Protein AF-X1MQ75-F1 (afdb_monomer_lite)

Structure (mmCIF, N/CA/C/O backbone):
data_AF-X1MQ75-F1
#
_entry.id   AF-X1MQ75-F1
#
loop_
_atom_site.group_PDB
_atom_site.id
_atom_site.type_symbol
_atom_site.label_atom_id
_atom_site.label_alt_id
_atom_site.label_comp_id
_atom_site.label_asym_id
_atom_site.label_entity_id
_atom_site.label_seq_id
_atom_site.pdbx_PDB_ins_code
_atom_site.Cartn_x
_atom_site.Cartn_y
_atom_site.Cartn_z
_atom_site.occupancy
_atom_site.B_iso_or_equiv
_atom_site.auth_seq_id
_atom_site.auth_comp_id
_atom_site.auth_asym_id
_atom_site.auth_atom_id
_atom_site.pdbx_PDB_model_num
ATOM 1 N N . VAL A 1 1 ? 24.867 -8.519 29.852 1.00 55.25 1 VAL A N 1
ATOM 2 C CA . VAL A 1 1 ? 24.652 -7.925 28.512 1.00 55.25 1 VAL A CA 1
ATOM 3 C C . VAL A 1 1 ? 23.631 -6.818 28.692 1.00 55.25 1 VAL A C 1
ATOM 5 O O . VAL A 1 1 ? 22.594 -7.128 29.264 1.00 55.25 1 VAL A O 1
ATOM 8 N N . PRO A 1 2 ? 23.920 -5.553 28.345 1.00 54.31 2 PRO A N 1
ATOM 9 C CA . PRO A 1 2 ? 22.917 -4.499 28.456 1.00 54.31 2 PRO A CA 1
ATOM 10 C C . PRO A 1 2 ? 21.726 -4.857 27.565 1.00 54.31 2 PRO A C 1
ATOM 12 O O . PRO A 1 2 ? 21.902 -5.268 26.416 1.00 54.31 2 PRO A O 1
ATOM 15 N N . GLU A 1 3 ? 20.529 -4.770 28.131 1.00 65.38 3 GLU A N 1
ATOM 16 C CA . GLU A 1 3 ? 19.280 -5.090 27.454 1.00 65.38 3 GLU A CA 1
ATOM 17 C C . GLU A 1 3 ? 19.125 -4.144 26.257 1.00 65.38 3 GLU A C 1
ATOM 19 O O . GLU A 1 3 ? 19.022 -2.925 26.403 1.00 65.38 3 GLU A O 1
ATOM 24 N N . LYS A 1 4 ? 19.217 -4.689 25.042 1.00 72.12 4 LYS A N 1
ATOM 25 C CA . LYS A 1 4 ? 19.070 -3.904 23.818 1.00 72.12 4 LYS A CA 1
ATOM 26 C C . LYS A 1 4 ? 17.614 -3.454 23.738 1.00 72.12 4 LYS A C 1
ATOM 28 O O . LYS A 1 4 ? 16.753 -4.250 23.379 1.00 72.12 4 LYS A O 1
ATOM 33 N N . ILE A 1 5 ? 17.350 -2.190 24.065 1.00 76.62 5 ILE A N 1
ATOM 34 C CA . ILE A 1 5 ? 16.022 -1.587 23.928 1.00 76.62 5 ILE A CA 1
ATOM 35 C C . ILE A 1 5 ? 15.647 -1.638 22.445 1.00 76.62 5 ILE A C 1
ATOM 37 O O . ILE A 1 5 ? 16.240 -0.948 21.612 1.00 76.62 5 ILE A O 1
ATOM 41 N N . ILE A 1 6 ? 14.690 -2.499 22.103 1.00 76.19 6 ILE A N 1
ATOM 42 C CA . ILE A 1 6 ? 14.124 -2.561 20.759 1.00 76.19 6 ILE A CA 1
ATOM 43 C C . ILE A 1 6 ? 13.071 -1.451 20.688 1.00 76.19 6 ILE A C 1
ATOM 45 O O . ILE A 1 6 ? 12.093 -1.513 21.434 1.00 76.19 6 ILE A O 1
ATOM 49 N N . PRO A 1 7 ? 13.248 -0.423 19.838 1.00 77.81 7 PRO A N 1
ATOM 50 C CA . PRO A 1 7 ? 12.255 0.633 19.717 1.00 77.81 7 PRO A CA 1
ATOM 51 C C . PRO A 1 7 ? 10.940 0.036 19.208 1.00 77.81 7 PRO A C 1
ATOM 53 O O . PRO A 1 7 ? 10.899 -0.599 18.153 1.00 77.81 7 PRO A O 1
ATOM 56 N N . ILE A 1 8 ? 9.869 0.238 19.973 1.00 79.38 8 ILE A N 1
ATOM 57 C CA . ILE A 1 8 ? 8.531 -0.235 19.623 1.00 79.38 8 ILE A CA 1
ATOM 58 C C . ILE A 1 8 ? 7.889 0.789 18.690 1.00 79.38 8 ILE A C 1
ATOM 60 O O . ILE A 1 8 ? 7.827 1.981 18.992 1.00 79.38 8 ILE A O 1
ATOM 64 N N . PHE A 1 9 ? 7.390 0.320 17.550 1.00 82.12 9 PHE A N 1
ATOM 65 C CA . PHE A 1 9 ? 6.603 1.134 16.632 1.00 82.12 9 PHE A CA 1
ATOM 66 C C . PHE A 1 9 ? 5.174 1.283 17.178 1.00 82.12 9 PHE A C 1
ATOM 68 O O . PHE A 1 9 ? 4.301 0.470 16.887 1.00 82.12 9 PHE A O 1
ATOM 75 N N . ASN A 1 10 ? 4.965 2.286 18.033 1.00 85.81 10 ASN A N 1
ATOM 76 C CA . ASN A 1 10 ? 3.773 2.415 18.874 1.00 85.81 10 ASN A CA 1
ATOM 77 C C . ASN A 1 10 ? 2.721 3.386 18.303 1.00 85.81 10 ASN A C 1
ATOM 79 O O . ASN A 1 10 ? 2.345 4.351 18.966 1.00 85.81 10 ASN A O 1
ATOM 83 N N . TYR A 1 11 ? 2.269 3.157 17.069 1.00 90.62 11 TYR A N 1
ATOM 84 C CA . TYR A 1 11 ? 1.129 3.894 16.512 1.00 90.62 11 TYR A CA 1
ATOM 85 C C . TYR A 1 11 ? -0.162 3.087 16.673 1.00 90.62 11 TYR A C 1
ATOM 87 O O . TYR A 1 11 ? -0.159 1.886 16.382 1.00 90.62 11 TYR A O 1
ATOM 95 N N . PRO A 1 12 ? -1.267 3.713 17.116 1.00 92.25 12 PRO A N 1
ATOM 96 C CA . PRO A 1 12 ? -2.539 3.024 17.273 1.00 92.25 12 PRO A CA 1
ATOM 97 C C . PRO A 1 12 ? -3.110 2.601 15.917 1.00 92.25 12 PRO A C 1
ATOM 99 O O . PRO A 1 12 ? -2.837 3.213 14.881 1.00 92.25 12 PRO A O 1
ATOM 102 N N . LEU A 1 13 ? -3.945 1.563 15.927 1.00 94.00 13 LEU A N 1
ATOM 103 C CA . LEU A 1 13 ? -4.756 1.218 14.766 1.00 94.00 13 LEU A CA 1
ATOM 104 C C . LEU A 1 13 ? -5.887 2.234 14.602 1.00 94.00 13 LEU A C 1
ATOM 106 O O . LEU A 1 13 ? -6.728 2.366 15.491 1.00 94.00 13 LEU A O 1
ATOM 110 N N . GLY A 1 14 ? -5.953 2.870 13.439 1.00 94.31 14 GLY A N 1
ATOM 111 C CA . GLY A 1 14 ? -7.040 3.772 13.080 1.00 94.31 14 GLY A CA 1
ATOM 112 C C . GLY A 1 14 ? -8.255 3.038 12.518 1.00 94.31 14 GLY A C 1
ATOM 113 O O . GLY A 1 14 ? -8.533 1.869 12.834 1.00 94.31 14 GLY A O 1
ATOM 114 N N . ASN A 1 15 ? -8.961 3.740 11.641 1.00 94.81 15 ASN A N 1
ATOM 115 C CA . ASN A 1 15 ? -10.110 3.248 10.894 1.00 94.81 15 ASN A CA 1
ATOM 116 C C . ASN A 1 15 ? -9.965 3.683 9.431 1.00 94.81 15 ASN A C 1
ATOM 118 O O . ASN A 1 15 ? -9.981 4.873 9.124 1.00 94.81 15 ASN A O 1
ATOM 122 N N . ALA A 1 16 ? -9.795 2.727 8.518 1.00 96.81 16 ALA A N 1
ATOM 123 C CA . ALA A 1 16 ? -9.599 3.042 7.105 1.00 96.81 16 ALA A CA 1
ATOM 124 C C . ALA A 1 16 ? -10.895 3.515 6.437 1.00 96.81 16 ALA A C 1
ATOM 126 O O . ALA A 1 16 ? -10.848 4.154 5.388 1.00 96.81 16 ALA A O 1
ATOM 127 N N . LYS A 1 17 ? -12.058 3.210 7.029 1.00 96.38 17 LYS A N 1
ATOM 128 C CA . LYS A 1 17 ? -13.359 3.670 6.523 1.00 96.38 17 LYS A CA 1
ATOM 129 C C . LYS A 1 17 ? -13.598 5.159 6.753 1.00 96.38 17 LYS A C 1
ATOM 131 O O . LYS A 1 17 ? -14.434 5.719 6.053 1.00 96.38 17 LYS A O 1
ATOM 136 N N . ASP A 1 18 ? -12.863 5.765 7.682 1.00 95.44 18 ASP A N 1
ATOM 137 C CA . ASP A 1 18 ? -12.933 7.201 7.973 1.00 95.44 18 ASP A CA 1
ATOM 138 C C . ASP A 1 18 ? -12.024 8.016 7.036 1.00 95.44 18 ASP A C 1
ATOM 140 O O . ASP A 1 18 ? -12.012 9.241 7.089 1.00 95.44 18 ASP A O 1
ATOM 144 N N . LEU A 1 19 ? -11.245 7.348 6.175 1.00 96.62 19 LEU A N 1
ATOM 145 C CA . LEU A 1 19 ? -10.434 8.022 5.168 1.00 96.62 19 LEU A CA 1
ATOM 146 C C . LEU A 1 19 ? -11.318 8.625 4.080 1.00 96.62 19 LEU A C 1
ATOM 148 O O . LEU A 1 19 ? -12.238 7.986 3.569 1.00 96.62 19 LEU A O 1
ATOM 152 N N . GLU A 1 20 ? -10.955 9.826 3.654 1.00 96.00 20 GLU A N 1
ATOM 153 C CA . GLU A 1 20 ? -11.624 10.571 2.598 1.00 96.00 20 GLU A CA 1
ATOM 154 C C . GLU A 1 20 ? -10.700 10.743 1.393 1.00 96.00 20 GLU A C 1
ATOM 156 O O . GLU A 1 20 ? -9.491 10.499 1.443 1.00 96.00 20 GLU A O 1
ATOM 161 N N . TRP A 1 21 ? -11.267 11.192 0.277 1.00 97.12 21 TRP A N 1
ATOM 162 C CA . TRP A 1 21 ? -10.463 11.641 -0.852 1.00 97.12 21 TRP A CA 1
ATOM 163 C C . TRP A 1 21 ? -9.517 12.759 -0.410 1.00 97.12 21 TRP A C 1
ATOM 165 O O . TRP A 1 21 ? -9.941 13.742 0.188 1.00 97.12 21 TRP A O 1
ATOM 175 N N . GLY A 1 22 ? -8.228 12.617 -0.717 1.00 95.75 22 GLY A N 1
ATOM 176 C CA . GLY A 1 22 ? -7.220 13.612 -0.356 1.00 95.75 22 GLY A CA 1
ATOM 177 C C . GLY A 1 22 ? -6.630 13.462 1.049 1.00 95.75 22 GLY A C 1
ATOM 178 O O . GLY A 1 22 ? -5.685 14.187 1.362 1.00 95.75 22 GLY A O 1
ATOM 179 N N . SER A 1 23 ? -7.101 12.523 1.883 1.00 95.75 23 SER A N 1
ATOM 180 C CA . SER A 1 23 ? -6.481 12.268 3.191 1.00 95.75 23 SER A CA 1
ATOM 181 C C . SER A 1 23 ? -4.990 11.960 3.032 1.00 95.75 23 SER A C 1
ATOM 183 O O . SER A 1 23 ? -4.612 11.093 2.243 1.00 95.75 23 SER A O 1
ATOM 185 N N . PHE A 1 24 ? -4.136 12.658 3.784 1.00 95.88 24 PHE A N 1
ATOM 186 C CA . PHE A 1 24 ? -2.692 12.450 3.720 1.00 95.88 24 PHE A CA 1
ATOM 187 C C . PHE A 1 24 ? -2.284 11.134 4.368 1.00 95.88 24 PHE A C 1
ATOM 189 O O . PHE A 1 24 ? -2.661 10.835 5.503 1.00 95.88 24 PHE A O 1
ATOM 196 N N . VAL A 1 25 ? -1.429 10.400 3.660 1.00 96.88 25 VAL A N 1
ATOM 197 C CA . VAL A 1 25 ? -0.871 9.137 4.129 1.00 96.88 25 VAL A CA 1
ATOM 198 C C . VAL A 1 25 ? 0.639 9.082 3.953 1.00 96.88 25 VAL A C 1
ATOM 200 O O . VAL A 1 25 ? 1.214 9.703 3.056 1.00 96.88 25 VAL A O 1
ATOM 203 N N . TYR A 1 26 ? 1.277 8.283 4.798 1.00 96.31 26 TYR A N 1
ATOM 204 C CA . TYR A 1 26 ? 2.686 7.935 4.714 1.00 96.31 26 TYR A CA 1
ATOM 205 C C . TYR A 1 26 ? 2.819 6.429 4.550 1.00 96.31 26 TYR A C 1
ATOM 207 O O . TYR A 1 26 ? 2.231 5.658 5.305 1.00 96.31 26 TYR A O 1
ATOM 215 N N . LEU A 1 27 ? 3.613 6.014 3.572 1.00 96.00 27 LEU A N 1
ATOM 216 C CA . LEU A 1 27 ? 3.944 4.625 3.308 1.00 96.00 27 LEU A CA 1
ATOM 217 C C . LEU A 1 27 ? 5.400 4.381 3.703 1.00 96.00 27 LEU A C 1
ATOM 219 O O . LEU A 1 27 ? 6.315 5.035 3.200 1.00 96.00 27 LEU A O 1
ATOM 223 N N . ILE A 1 28 ? 5.605 3.424 4.601 1.00 95.44 28 ILE A N 1
ATOM 224 C CA . ILE A 1 28 ? 6.916 3.047 5.128 1.00 95.44 28 ILE A CA 1
ATOM 225 C C . ILE A 1 28 ? 7.266 1.651 4.621 1.00 95.44 28 ILE A C 1
ATOM 227 O O . ILE A 1 28 ? 6.471 0.721 4.757 1.00 95.44 28 ILE A O 1
ATOM 231 N N . GLY A 1 29 ? 8.465 1.485 4.067 1.00 93.75 29 GLY A N 1
ATOM 232 C CA . GLY A 1 29 ? 8.920 0.204 3.531 1.00 93.75 29 GLY A CA 1
ATOM 233 C C . GLY A 1 29 ? 10.436 0.088 3.432 1.00 93.75 29 GLY A C 1
ATOM 234 O O . GLY A 1 29 ? 11.180 0.923 3.956 1.00 93.75 29 GLY A O 1
ATOM 235 N N . TYR A 1 30 ? 10.882 -0.974 2.759 1.00 94.69 30 TYR A N 1
ATOM 236 C CA . TYR A 1 30 ? 12.300 -1.296 2.595 1.00 94.69 30 TYR A CA 1
ATOM 237 C C . TYR A 1 30 ? 12.669 -1.636 1.131 1.00 94.69 30 TYR A C 1
ATOM 239 O O . TYR A 1 30 ? 13.247 -2.696 0.859 1.00 94.69 30 TYR A O 1
ATOM 247 N N . PRO A 1 31 ? 12.287 -0.801 0.141 1.00 90.94 31 PRO A N 1
ATOM 248 C CA . PRO A 1 31 ? 12.578 -1.064 -1.267 1.00 90.94 31 PRO A CA 1
ATOM 249 C C . PRO A 1 31 ? 14.082 -1.213 -1.509 1.00 90.94 31 PRO A C 1
ATOM 251 O O . PRO A 1 31 ? 14.887 -0.397 -1.065 1.00 90.94 31 PRO A O 1
ATOM 254 N N . ARG A 1 32 ? 14.463 -2.278 -2.225 1.00 88.19 32 ARG A N 1
ATOM 255 C CA . ARG A 1 32 ? 15.862 -2.594 -2.578 1.00 88.19 32 ARG A CA 1
ATOM 256 C C . ARG A 1 32 ? 16.843 -2.616 -1.391 1.00 88.19 32 ARG A C 1
ATOM 258 O O . ARG A 1 32 ? 18.029 -2.385 -1.592 1.00 88.19 32 ARG A O 1
ATOM 265 N N . GLY A 1 33 ? 16.375 -2.885 -0.171 1.00 91.12 33 GLY A N 1
ATOM 266 C CA . GLY A 1 33 ? 17.255 -2.913 1.001 1.00 91.12 33 GLY A CA 1
ATOM 267 C C . GLY A 1 33 ? 17.476 -1.553 1.674 1.00 91.12 33 GLY A C 1
ATOM 268 O O . GLY A 1 33 ? 18.344 -1.450 2.535 1.00 91.12 33 GLY A O 1
ATOM 269 N N .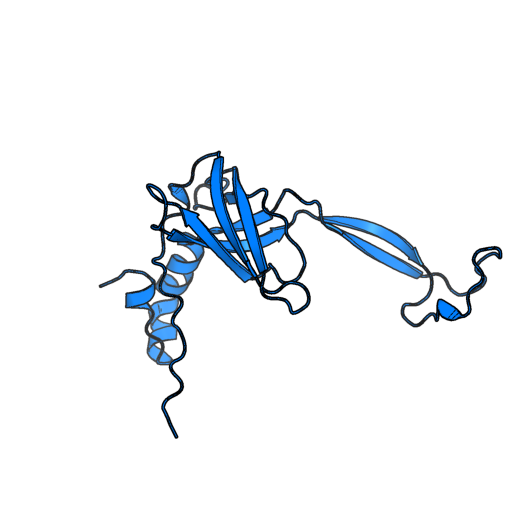 TYR A 1 34 ? 16.704 -0.520 1.328 1.00 92.69 34 TYR A N 1
ATOM 270 C CA . TYR A 1 34 ? 16.805 0.799 1.955 1.00 92.69 34 TYR A CA 1
ATOM 271 C C . TYR A 1 34 ? 15.529 1.152 2.703 1.00 92.69 34 TYR A C 1
ATOM 273 O O . TYR A 1 34 ? 14.438 1.090 2.140 1.00 92.69 34 TYR A O 1
ATOM 281 N N . LYS A 1 35 ? 15.660 1.592 3.961 1.00 92.69 35 LYS A N 1
ATOM 282 C CA . LYS A 1 35 ? 14.530 2.128 4.730 1.00 92.69 35 LYS A CA 1
ATOM 283 C C . LYS A 1 35 ? 14.030 3.399 4.054 1.00 92.69 35 LYS A C 1
ATOM 285 O O . LYS A 1 35 ? 14.766 4.379 3.985 1.00 92.69 35 LYS A O 1
ATOM 290 N N . MET A 1 36 ? 12.781 3.399 3.605 1.00 94.75 36 MET A N 1
ATOM 291 C CA . MET A 1 36 ? 12.192 4.547 2.923 1.00 94.75 36 MET A CA 1
ATOM 292 C C . MET A 1 36 ? 10.817 4.882 3.483 1.00 94.75 36 MET A C 1
ATOM 294 O O . MET A 1 36 ? 10.046 4.005 3.876 1.00 94.75 36 MET A O 1
ATOM 298 N N . ILE A 1 37 ? 10.528 6.180 3.487 1.00 95.25 37 ILE A N 1
ATOM 299 C CA . ILE A 1 37 ? 9.209 6.740 3.753 1.00 95.25 37 ILE A CA 1
ATOM 300 C C . ILE A 1 37 ? 8.829 7.532 2.513 1.00 95.25 37 ILE A C 1
ATOM 302 O O . ILE A 1 37 ? 9.624 8.326 2.014 1.00 95.25 37 ILE A O 1
ATOM 306 N N . THR A 1 38 ? 7.619 7.315 2.024 1.00 94.88 38 THR A N 1
ATOM 307 C CA . THR A 1 38 ? 7.028 8.120 0.962 1.00 94.88 38 THR A CA 1
ATOM 308 C C . THR A 1 38 ? 5.674 8.645 1.416 1.00 94.88 38 THR A C 1
ATOM 310 O O . THR A 1 38 ? 5.049 8.083 2.316 1.00 94.88 38 THR A O 1
ATOM 313 N N . LYS A 1 39 ? 5.237 9.751 0.824 1.00 95.00 39 LYS A N 1
ATOM 314 C CA . LYS A 1 39 ? 3.956 10.392 1.115 1.00 95.00 39 LYS A CA 1
ATOM 315 C C . LYS A 1 39 ? 3.036 10.225 -0.089 1.00 95.00 39 LYS A C 1
ATOM 317 O O . LYS A 1 39 ? 3.502 10.210 -1.225 1.00 95.00 39 LYS A O 1
ATOM 322 N N . GLY A 1 40 ? 1.744 10.145 0.182 1.00 95.25 40 GLY A N 1
ATOM 323 C CA . GLY A 1 40 ? 0.701 10.266 -0.823 1.00 95.25 40 GLY A CA 1
ATOM 324 C C . GLY A 1 40 ? -0.588 10.799 -0.217 1.00 95.25 40 GLY A C 1
ATOM 325 O O . GLY A 1 40 ? -0.628 11.242 0.938 1.00 95.25 40 GLY A O 1
ATOM 326 N N . ILE A 1 41 ? -1.643 10.719 -1.006 1.00 96.88 41 ILE A N 1
ATOM 327 C CA . ILE A 1 41 ? -3.021 10.952 -0.607 1.00 96.88 41 ILE A CA 1
ATOM 328 C C . ILE A 1 41 ? -3.870 9.723 -0.904 1.00 96.88 41 ILE A C 1
ATOM 330 O O . ILE A 1 41 ? -3.529 8.885 -1.740 1.00 96.88 41 ILE A O 1
ATOM 334 N N . VAL A 1 42 ? -5.002 9.622 -0.221 1.00 97.50 42 VAL A N 1
ATOM 335 C CA . VAL A 1 42 ? -6.041 8.650 -0.551 1.00 97.50 42 VAL A CA 1
ATOM 336 C C . VAL A 1 42 ? -6.748 9.081 -1.836 1.00 97.50 42 VAL A C 1
ATOM 338 O O . VAL A 1 42 ? -7.317 10.168 -1.923 1.00 97.50 42 VAL A O 1
ATOM 341 N N . SER A 1 43 ? -6.716 8.201 -2.832 1.00 96.38 43 SER A N 1
ATOM 342 C CA . SER A 1 43 ? -7.246 8.421 -4.184 1.00 96.38 43 SER A CA 1
ATOM 343 C C . SER A 1 43 ? -8.425 7.511 -4.519 1.00 96.38 43 SER A C 1
ATOM 345 O O . SER A 1 43 ? -8.830 7.461 -5.670 1.00 96.38 43 SER A O 1
ATOM 347 N N . ASN A 1 44 ? -8.917 6.708 -3.573 1.00 96.25 44 ASN A N 1
ATOM 348 C CA . ASN A 1 44 ? -10.194 5.991 -3.669 1.00 96.25 44 ASN A CA 1
ATOM 349 C C . ASN A 1 44 ? -10.517 5.397 -2.286 1.00 96.25 44 ASN A C 1
ATOM 351 O O . ASN A 1 44 ? -10.039 4.297 -1.991 1.00 96.25 44 ASN A O 1
ATOM 355 N N . PRO A 1 45 ? -11.222 6.116 -1.400 1.00 97.06 45 PRO A N 1
ATOM 356 C CA . PRO A 1 45 ? -11.558 5.630 -0.067 1.00 97.06 45 PRO A CA 1
ATOM 357 C C . PRO A 1 45 ? -12.649 4.551 -0.114 1.00 97.06 45 PRO A C 1
ATOM 359 O O . PRO A 1 45 ? -13.562 4.610 -0.934 1.00 97.06 45 PRO A O 1
ATOM 362 N N . ASN A 1 46 ? -12.571 3.581 0.804 1.00 95.00 46 ASN A N 1
ATOM 363 C CA . ASN A 1 46 ? -13.613 2.581 1.081 1.00 95.00 46 ASN A CA 1
ATOM 364 C C . ASN A 1 46 ? -14.254 1.915 -0.164 1.00 95.00 46 ASN A C 1
ATOM 366 O O . ASN A 1 46 ? -15.459 1.651 -0.215 1.00 95.00 46 ASN A O 1
ATOM 370 N N . ARG A 1 47 ? -13.439 1.610 -1.177 1.00 92.56 47 ARG A N 1
ATOM 371 C CA . ARG A 1 47 ? -13.859 1.125 -2.500 1.00 92.56 47 ARG A CA 1
ATOM 372 C C . ARG A 1 47 ? -14.663 -0.176 -2.452 1.00 92.56 47 ARG A C 1
ATOM 374 O O . ARG A 1 47 ? -15.488 -0.425 -3.325 1.00 92.56 47 ARG A O 1
ATOM 381 N N . ASP A 1 48 ? -14.407 -1.028 -1.464 1.00 92.31 48 ASP A N 1
ATOM 382 C CA . ASP A 1 48 ? -15.059 -2.333 -1.307 1.00 92.31 48 ASP A CA 1
ATOM 383 C C . ASP A 1 48 ? -16.112 -2.369 -0.185 1.00 92.31 48 ASP A C 1
ATOM 385 O O . ASP A 1 48 ? -16.591 -3.447 0.166 1.00 92.31 48 ASP A O 1
ATOM 389 N N . LYS A 1 49 ? -16.464 -1.208 0.392 1.00 91.56 49 LYS A N 1
ATOM 390 C CA . LYS A 1 49 ? -17.336 -1.051 1.577 1.00 91.56 49 LYS A CA 1
ATOM 391 C C . LYS A 1 49 ? -16.802 -1.701 2.867 1.00 91.56 49 LYS A C 1
ATOM 393 O O . LYS A 1 49 ? -17.452 -1.633 3.915 1.00 91.56 49 LYS A O 1
ATOM 398 N N . ASN A 1 50 ? -15.608 -2.289 2.826 1.00 92.62 50 ASN A N 1
ATOM 399 C CA . ASN A 1 50 ? -14.936 -2.946 3.944 1.00 92.62 50 ASN A CA 1
ATOM 400 C C . ASN A 1 50 ? -13.652 -2.220 4.367 1.00 92.62 50 ASN A C 1
ATOM 402 O O . ASN A 1 50 ? -12.886 -2.756 5.165 1.00 92.62 50 ASN A O 1
ATOM 406 N N . GLY A 1 51 ? -13.461 -0.988 3.895 1.00 93.75 51 GLY A N 1
ATOM 407 C CA . GLY A 1 51 ? -12.337 -0.124 4.229 1.00 93.75 51 GLY A CA 1
ATOM 408 C C . GLY A 1 51 ? -11.219 -0.130 3.197 1.00 93.75 51 GLY A C 1
ATOM 409 O O . GLY A 1 51 ? -10.333 0.702 3.322 1.00 93.75 51 GLY A O 1
ATOM 410 N N . ALA A 1 52 ? -11.219 -0.997 2.174 1.00 94.62 52 ALA A N 1
ATOM 411 C CA . ALA A 1 52 ? -10.110 -1.032 1.220 1.00 94.62 52 ALA A CA 1
ATOM 412 C C . ALA A 1 52 ? -10.026 0.273 0.430 1.00 94.62 52 ALA A C 1
ATOM 414 O O . ALA A 1 52 ? -11.039 0.805 -0.024 1.00 94.62 52 ALA A O 1
ATOM 415 N N . PHE A 1 53 ? -8.807 0.762 0.225 1.00 96.56 53 PHE A N 1
ATOM 416 C CA . PHE A 1 53 ? -8.580 2.056 -0.402 1.00 96.56 53 PHE A CA 1
ATOM 417 C C . PHE A 1 53 ? -7.361 2.053 -1.325 1.00 96.56 53 PHE A C 1
ATOM 419 O O . PHE A 1 53 ? -6.583 1.092 -1.379 1.00 96.56 53 PHE A O 1
ATOM 426 N N . MET A 1 54 ? -7.237 3.125 -2.104 1.00 96.12 54 MET A N 1
ATOM 427 C CA . MET A 1 54 ? -6.104 3.376 -2.995 1.00 96.12 54 MET A CA 1
ATOM 428 C C . MET A 1 54 ? -5.379 4.644 -2.585 1.00 96.12 54 MET A C 1
ATOM 430 O O . MET A 1 54 ? -6.011 5.580 -2.095 1.00 96.12 54 MET A O 1
ATOM 434 N N . ILE A 1 55 ? -4.075 4.676 -2.835 1.00 96.81 55 ILE A N 1
ATOM 435 C CA . ILE A 1 55 ? -3.225 5.844 -2.615 1.00 96.81 55 ILE A CA 1
ATOM 436 C C . ILE A 1 55 ? -2.352 6.089 -3.847 1.00 96.81 55 ILE A C 1
ATOM 438 O O . ILE A 1 55 ? -2.038 5.146 -4.578 1.00 96.81 55 ILE A O 1
ATOM 442 N N . ASP A 1 56 ? -1.925 7.329 -4.050 1.00 95.38 56 ASP A N 1
ATOM 443 C CA . ASP A 1 56 ? -1.028 7.722 -5.149 1.00 95.38 56 ASP A CA 1
ATOM 444 C C . ASP A 1 56 ? 0.468 7.613 -4.798 1.00 95.38 56 ASP A C 1
ATOM 446 O O . ASP A 1 56 ? 1.336 7.869 -5.635 1.00 95.38 56 ASP A O 1
ATOM 450 N N . ALA A 1 57 ? 0.781 7.199 -3.566 1.00 94.06 57 ALA A N 1
ATOM 451 C CA . ALA A 1 57 ? 2.149 7.083 -3.086 1.00 94.06 57 ALA A CA 1
ATOM 452 C C . ALA A 1 57 ? 2.986 6.158 -4.001 1.00 94.06 57 ALA A C 1
ATOM 454 O O . ALA A 1 57 ? 2.555 5.028 -4.277 1.00 94.06 57 ALA A O 1
ATOM 455 N N . PRO A 1 58 ? 4.192 6.588 -4.436 1.00 89.69 58 PRO A N 1
ATOM 456 C CA . PRO A 1 58 ? 5.083 5.780 -5.261 1.00 89.69 58 PRO A CA 1
ATOM 457 C C . PRO A 1 58 ? 5.366 4.411 -4.644 1.00 89.69 58 PRO A C 1
ATOM 459 O O . PRO A 1 58 ? 5.866 4.313 -3.523 1.00 89.69 58 PRO A O 1
ATOM 462 N N . PHE A 1 59 ? 5.081 3.351 -5.397 1.00 88.12 59 PHE A N 1
ATOM 463 C CA . PHE A 1 59 ? 5.237 1.980 -4.935 1.00 88.12 59 PHE A CA 1
ATOM 464 C C . PHE A 1 59 ? 6.222 1.217 -5.810 1.00 88.12 59 PHE A C 1
ATOM 466 O O . PHE A 1 59 ? 6.104 1.169 -7.028 1.00 88.12 59 PHE A O 1
ATOM 473 N N . ASN A 1 60 ? 7.174 0.572 -5.148 1.00 84.06 60 ASN A N 1
ATOM 474 C CA . ASN A 1 60 ? 8.198 -0.281 -5.731 1.00 84.06 60 ASN A CA 1
ATOM 475 C C . ASN A 1 60 ? 8.223 -1.619 -4.991 1.00 84.06 60 ASN A C 1
ATOM 477 O O . ASN A 1 60 ? 7.749 -1.724 -3.855 1.00 84.06 60 ASN A O 1
ATOM 481 N N . ARG A 1 61 ? 8.835 -2.646 -5.595 1.00 83.12 61 ARG A N 1
ATOM 482 C CA . ARG A 1 61 ? 9.125 -3.894 -4.870 1.00 83.12 61 ARG A CA 1
ATOM 483 C C . ARG A 1 61 ? 9.890 -3.572 -3.574 1.00 83.12 61 ARG A C 1
ATOM 485 O O . ARG A 1 61 ? 10.861 -2.820 -3.590 1.00 83.12 61 ARG A O 1
ATOM 492 N N . GLY A 1 62 ? 9.412 -4.129 -2.461 1.00 85.88 62 GLY A N 1
ATOM 493 C CA . GLY A 1 62 ? 9.869 -3.838 -1.093 1.00 85.88 62 GLY A CA 1
ATOM 494 C C . GLY A 1 62 ? 9.025 -2.813 -0.319 1.00 85.88 62 GLY A C 1
ATOM 495 O O . GLY A 1 62 ? 9.227 -2.658 0.883 1.00 85.88 62 GLY A O 1
ATOM 496 N N . PHE A 1 63 ? 8.034 -2.175 -0.956 1.00 92.12 63 PHE A N 1
ATOM 497 C CA . PHE A 1 63 ? 6.919 -1.535 -0.242 1.00 92.12 63 PHE A CA 1
ATOM 498 C C . PHE A 1 63 ? 5.738 -2.479 0.012 1.00 92.12 63 PHE A C 1
ATOM 500 O O . PHE A 1 63 ? 4.903 -2.181 0.858 1.00 92.12 63 PHE A O 1
ATOM 507 N N . SER A 1 64 ? 5.658 -3.621 -0.680 1.00 91.12 64 SER A N 1
ATOM 508 C CA . SER A 1 64 ? 4.687 -4.675 -0.351 1.00 91.12 64 SER A CA 1
ATOM 509 C C . SER A 1 64 ? 4.874 -5.124 1.098 1.00 91.12 64 SER A C 1
ATOM 511 O O . SER A 1 64 ? 5.990 -5.444 1.498 1.00 91.12 64 SER A O 1
ATOM 513 N N . GLY A 1 65 ? 3.793 -5.157 1.875 1.00 92.81 65 GLY A N 1
ATOM 514 C CA . GLY A 1 65 ? 3.843 -5.409 3.317 1.00 92.81 65 GLY A CA 1
ATOM 515 C C . GLY A 1 65 ? 4.203 -4.178 4.159 1.00 92.81 65 GLY A C 1
ATOM 516 O O . GLY A 1 65 ? 4.201 -4.261 5.384 1.00 92.81 65 GLY A O 1
ATOM 517 N N . GLY A 1 66 ? 4.489 -3.038 3.527 1.00 94.19 66 GLY A N 1
ATOM 518 C CA . GLY A 1 66 ? 4.802 -1.779 4.195 1.00 94.19 66 GLY A CA 1
ATOM 519 C C . GLY A 1 66 ? 3.603 -1.187 4.933 1.00 94.19 66 GLY A C 1
ATOM 520 O O . GLY A 1 66 ? 2.456 -1.361 4.523 1.00 94.19 66 GLY A O 1
ATOM 521 N N . ILE A 1 67 ? 3.870 -0.471 6.023 1.00 95.94 67 ILE A N 1
ATOM 522 C CA . ILE A 1 67 ? 2.836 0.141 6.867 1.00 95.94 67 ILE A CA 1
ATOM 523 C C . ILE A 1 67 ? 2.350 1.436 6.216 1.00 95.94 67 ILE A C 1
ATOM 525 O O . ILE A 1 67 ? 3.162 2.248 5.766 1.00 95.94 67 ILE A O 1
ATOM 529 N N . VAL A 1 68 ? 1.032 1.634 6.213 1.00 97.44 68 VAL A N 1
ATOM 530 C CA . VAL A 1 68 ? 0.385 2.879 5.796 1.00 97.44 68 VAL A CA 1
ATOM 531 C C . VAL A 1 68 ? -0.154 3.599 7.028 1.00 97.44 68 VAL A C 1
ATOM 533 O O . VAL A 1 68 ? -1.007 3.068 7.744 1.00 97.44 68 VAL A O 1
ATOM 536 N N . LEU A 1 69 ? 0.348 4.809 7.260 1.00 97.19 69 LEU A N 1
ATOM 537 C CA . LEU A 1 69 ? -0.100 5.712 8.316 1.00 97.19 69 LEU A CA 1
ATOM 538 C C . LEU A 1 69 ? -0.962 6.824 7.726 1.00 97.19 69 LEU A C 1
ATOM 540 O O . LEU A 1 69 ? -0.588 7.385 6.699 1.00 97.19 69 LEU A O 1
ATOM 544 N N . ALA A 1 70 ? -2.051 7.190 8.392 1.00 96.81 70 ALA A N 1
ATOM 545 C CA . ALA A 1 70 ? -2.804 8.411 8.107 1.00 96.81 70 ALA A CA 1
ATOM 546 C C . ALA A 1 70 ? -2.562 9.457 9.197 1.00 96.81 70 ALA A C 1
ATOM 548 O O . ALA A 1 70 ? -2.229 9.105 10.328 1.00 96.81 70 ALA A O 1
ATOM 549 N N . VAL A 1 71 ? -2.731 10.732 8.846 1.00 92.12 71 VAL A N 1
ATOM 550 C CA . VAL A 1 71 ? -2.704 11.848 9.803 1.00 92.12 71 VAL A CA 1
ATOM 551 C C . VAL A 1 71 ? -4.132 12.178 10.220 1.00 92.12 71 VAL A C 1
ATOM 553 O O . VAL A 1 71 ? -4.959 12.472 9.360 1.00 92.12 71 VAL A O 1
ATOM 556 N N . LYS A 1 72 ? -4.406 12.181 11.523 1.00 86.38 72 LYS A N 1
ATOM 557 C CA . LYS A 1 72 ? -5.716 12.508 12.092 1.00 86.38 72 LYS A CA 1
ATOM 558 C C . LYS A 1 72 ? -5.649 13.818 12.864 1.00 86.38 72 LYS A C 1
ATOM 560 O O . LYS A 1 72 ? -4.879 13.929 13.800 1.00 86.38 72 LYS A O 1
ATOM 565 N N . ASP A 1 73 ? -6.432 14.823 12.492 1.00 84.31 73 ASP A N 1
ATOM 566 C CA . ASP A 1 73 ? -6.432 16.125 13.186 1.00 84.31 73 ASP A CA 1
ATOM 567 C C . ASP A 1 73 ? -5.044 16.809 13.238 1.00 84.31 73 ASP A C 1
ATOM 569 O O . ASP A 1 73 ? -4.731 17.575 14.147 1.00 84.31 73 ASP A O 1
ATOM 573 N N . GLY A 1 74 ? -4.193 16.534 12.243 1.00 77.88 74 GLY A N 1
ATOM 574 C CA . GLY A 1 74 ? -2.855 17.115 12.118 1.00 77.88 74 GLY A CA 1
ATOM 575 C C . GLY A 1 74 ? -1.729 16.320 12.795 1.00 77.88 74 GLY A C 1
ATOM 576 O O . GLY A 1 74 ? -1.918 15.294 13.443 1.00 77.88 74 GLY A O 1
ATOM 577 N N . VAL A 1 75 ? -0.496 16.780 12.588 1.00 80.38 75 VAL A N 1
ATOM 578 C CA . VAL A 1 75 ? 0.704 16.197 13.212 1.00 80.38 75 VAL A CA 1
ATOM 579 C C . VAL A 1 75 ? 0.702 16.565 14.704 1.00 80.38 75 VAL A C 1
ATOM 581 O O . VAL A 1 75 ? 0.431 17.726 15.012 1.00 80.38 75 VAL A O 1
ATOM 584 N N . PRO A 1 76 ? 1.024 15.639 15.632 1.00 82.06 76 PRO A N 1
ATOM 585 C CA . PRO A 1 76 ? 1.717 14.355 15.443 1.00 82.06 76 PRO A CA 1
ATOM 586 C C . PRO A 1 76 ? 0.826 13.100 15.478 1.00 82.06 76 PRO A C 1
ATOM 588 O O . PRO A 1 76 ? 1.320 12.004 15.746 1.00 82.06 76 PRO A O 1
ATOM 591 N N . ASN A 1 77 ? -0.472 13.228 15.225 1.00 89.50 77 ASN A N 1
ATOM 592 C CA . ASN A 1 77 ? -1.428 12.142 15.419 1.00 89.50 77 ASN A CA 1
ATOM 593 C C . ASN A 1 77 ? -1.455 11.209 14.199 1.00 89.50 77 ASN A C 1
ATOM 595 O O . ASN A 1 77 ? -2.203 11.419 13.241 1.00 89.50 77 ASN A O 1
ATOM 599 N N . PHE A 1 78 ? -0.611 10.180 14.224 1.00 94.12 78 PHE A N 1
ATOM 600 C CA . PHE A 1 78 ? -0.590 9.149 13.191 1.00 94.12 78 PHE A CA 1
ATOM 601 C C . PHE A 1 78 ? -1.319 7.892 13.644 1.00 94.12 78 PHE A C 1
ATOM 603 O O . PHE A 1 78 ? -1.126 7.420 14.765 1.00 94.12 78 PHE A O 1
ATOM 610 N N . GLU A 1 79 ? -2.085 7.304 12.733 1.00 95.56 79 GLU A N 1
ATOM 611 C CA . GLU A 1 79 ? -2.767 6.033 12.952 1.00 95.56 79 GLU A CA 1
ATOM 612 C C . GLU A 1 79 ? -2.415 5.046 11.836 1.00 95.56 79 GLU A C 1
ATOM 614 O O . GLU A 1 79 ? -2.330 5.413 10.663 1.00 95.56 79 GLU A O 1
ATOM 619 N N . ILE A 1 80 ? -2.229 3.773 12.186 1.00 96.19 80 ILE A N 1
ATOM 620 C CA . ILE A 1 80 ? -2.075 2.695 11.208 1.00 96.19 80 ILE A CA 1
ATOM 621 C C . ILE A 1 80 ? -3.438 2.442 10.571 1.00 96.19 80 ILE A C 1
ATOM 623 O O . ILE A 1 80 ? -4.363 1.969 11.231 1.00 96.19 80 ILE A O 1
ATOM 627 N N . VAL A 1 81 ? -3.545 2.716 9.275 1.00 97.19 81 VAL A N 1
ATOM 628 C CA . VAL A 1 81 ? -4.787 2.544 8.505 1.00 97.19 81 VAL A CA 1
ATOM 629 C C . VAL A 1 81 ? -4.720 1.380 7.525 1.00 97.19 81 VAL A C 1
ATOM 631 O O . VAL A 1 81 ? -5.744 0.950 6.999 1.00 97.19 81 VAL A O 1
ATOM 634 N N . GLY A 1 82 ? -3.538 0.802 7.309 1.00 96.62 82 GLY A N 1
ATOM 635 C CA . GLY A 1 82 ? -3.423 -0.400 6.499 1.00 96.62 82 GLY A CA 1
ATOM 636 C C . GLY A 1 82 ? -1.999 -0.848 6.216 1.00 96.62 82 GLY A C 1
ATOM 637 O O . GLY A 1 82 ? -1.025 -0.328 6.761 1.00 96.62 82 GLY A O 1
ATOM 638 N N . ILE A 1 83 ? -1.907 -1.837 5.333 1.00 96.44 83 ILE A N 1
ATOM 639 C CA . ILE A 1 83 ? -0.662 -2.401 4.815 1.00 96.44 83 ILE A CA 1
ATOM 640 C C . ILE A 1 83 ? -0.696 -2.328 3.290 1.00 96.44 83 ILE A C 1
ATOM 642 O O . ILE A 1 83 ? -1.665 -2.756 2.659 1.00 96.44 83 ILE A O 1
ATOM 646 N N . ALA A 1 84 ? 0.360 -1.801 2.678 1.00 95.06 84 ALA A N 1
ATOM 647 C CA . ALA A 1 84 ? 0.460 -1.724 1.230 1.00 95.06 84 ALA A CA 1
ATOM 648 C C . ALA A 1 84 ? 0.564 -3.130 0.626 1.00 95.06 84 ALA A C 1
ATOM 650 O O . ALA A 1 84 ? 1.387 -3.946 1.042 1.00 95.06 84 ALA A O 1
ATOM 651 N N . LYS A 1 85 ? -0.284 -3.417 -0.362 1.00 88.88 85 LYS A N 1
ATOM 652 C CA . LYS A 1 85 ? -0.377 -4.739 -0.991 1.00 88.88 85 LYS 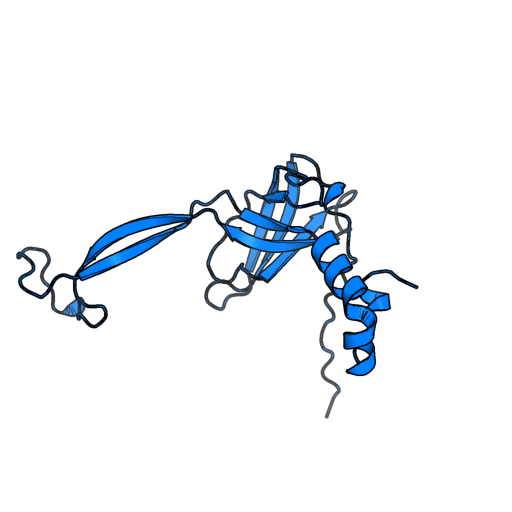A CA 1
ATOM 653 C C . LYS A 1 85 ? 0.426 -4.799 -2.279 1.00 88.88 85 LYS A C 1
ATOM 655 O O . LYS A 1 85 ? 1.293 -5.648 -2.440 1.00 88.88 85 LYS A O 1
ATOM 660 N N . SER A 1 86 ? 0.096 -3.920 -3.214 1.00 80.56 8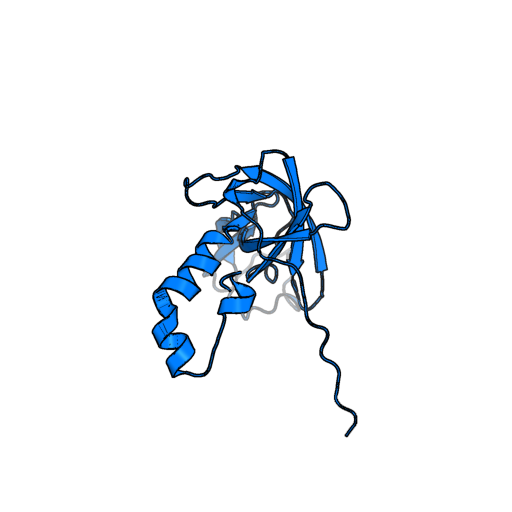6 SER A N 1
ATOM 661 C CA . SER A 1 86 ? 0.633 -3.938 -4.569 1.00 80.56 86 SER A CA 1
ATOM 662 C C . SER A 1 86 ? 0.373 -2.604 -5.255 1.00 80.56 86 SER A C 1
ATOM 664 O O . SER A 1 86 ? -0.528 -1.865 -4.859 1.00 80.56 86 SER A O 1
ATOM 666 N N . ALA A 1 87 ? 1.116 -2.333 -6.320 1.00 80.31 87 ALA A N 1
ATOM 667 C CA . ALA A 1 87 ? 0.739 -1.326 -7.302 1.00 80.31 87 ALA A CA 1
ATOM 668 C C . ALA A 1 87 ? -0.091 -1.954 -8.428 1.00 80.31 87 ALA A C 1
ATOM 670 O O . ALA A 1 87 ? -0.098 -3.181 -8.580 1.00 80.31 87 ALA A O 1
ATOM 671 N N . ALA A 1 88 ? -0.766 -1.128 -9.227 1.00 76.88 88 ALA A N 1
ATOM 672 C CA . ALA A 1 88 ? -1.184 -1.554 -10.557 1.00 76.88 88 ALA A CA 1
ATOM 673 C C . ALA A 1 88 ? 0.058 -1.866 -11.405 1.00 76.88 88 ALA A C 1
ATOM 675 O O . ALA A 1 88 ? 1.100 -1.217 -11.278 1.00 76.88 88 ALA A O 1
ATOM 676 N N . ALA A 1 89 ? -0.032 -2.895 -12.239 1.00 78.50 89 ALA A N 1
ATOM 677 C CA . ALA A 1 89 ? 1.055 -3.290 -13.114 1.00 78.50 89 ALA A CA 1
ATOM 678 C C . ALA A 1 89 ? 0.507 -3.789 -14.447 1.00 78.50 89 ALA A C 1
ATOM 680 O O . ALA A 1 89 ? -0.478 -4.527 -14.477 1.00 78.50 89 ALA A O 1
ATOM 681 N N . ASP A 1 90 ? 1.191 -3.412 -15.521 1.00 77.44 90 ASP A N 1
ATOM 682 C CA . ASP A 1 90 ? 0.990 -3.979 -16.845 1.00 77.44 90 ASP A CA 1
ATOM 683 C C . ASP A 1 90 ? 1.971 -5.120 -17.071 1.00 77.44 90 ASP A C 1
ATOM 685 O O . ASP A 1 90 ? 3.151 -5.043 -16.713 1.00 77.44 90 ASP A O 1
ATOM 689 N N . TYR A 1 91 ? 1.486 -6.162 -17.729 1.00 84.00 91 TYR A N 1
ATOM 690 C CA . TYR A 1 91 ? 2.289 -7.301 -18.136 1.00 84.00 91 TYR A CA 1
ATOM 691 C C . TYR A 1 91 ? 2.485 -7.234 -19.645 1.00 84.00 91 TYR A C 1
ATOM 693 O O . TYR A 1 91 ? 1.516 -7.187 -20.401 1.00 84.00 91 TYR A O 1
ATOM 701 N N . LYS A 1 92 ? 3.741 -7.222 -20.086 1.00 88.50 92 LYS A N 1
ATOM 702 C CA . LYS A 1 92 ? 4.110 -7.269 -21.502 1.00 88.50 92 LYS A CA 1
ATOM 703 C C . LYS A 1 92 ? 4.931 -8.518 -21.760 1.00 88.50 92 LYS A C 1
ATOM 705 O O . LYS A 1 92 ? 5.776 -8.873 -20.947 1.00 88.50 92 LYS A O 1
ATOM 710 N N . TYR A 1 93 ? 4.695 -9.164 -22.891 1.00 90.62 93 TYR A N 1
ATOM 711 C CA . TYR A 1 93 ? 5.555 -10.238 -23.368 1.00 90.62 93 TYR A CA 1
ATOM 712 C C . TYR A 1 93 ? 6.538 -9.645 -24.369 1.00 90.62 93 TYR A C 1
ATOM 714 O O . TYR A 1 93 ? 6.1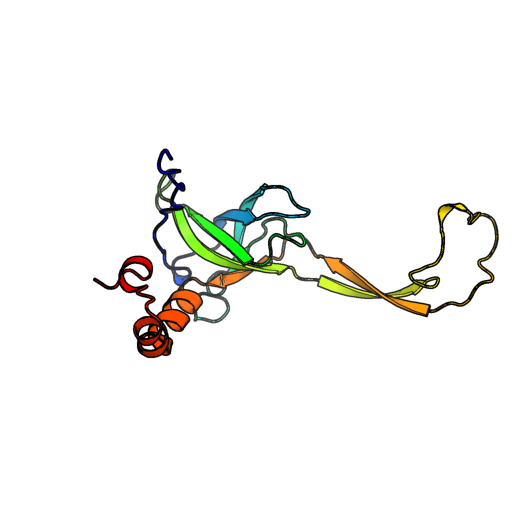24 -8.987 -25.323 1.00 90.62 93 TYR A O 1
ATOM 722 N N . ILE A 1 94 ? 7.827 -9.835 -24.112 1.00 93.00 94 ILE A N 1
ATOM 723 C CA . ILE A 1 94 ? 8.911 -9.405 -24.993 1.00 93.00 94 ILE A CA 1
ATOM 724 C C . ILE A 1 94 ? 9.681 -10.628 -25.473 1.00 93.00 94 ILE A C 1
ATOM 726 O O . ILE A 1 94 ? 9.673 -11.671 -24.821 1.00 93.00 94 ILE A O 1
ATOM 730 N N . ILE A 1 95 ? 10.348 -10.484 -26.612 1.00 92.12 95 ILE A N 1
ATOM 731 C CA . ILE A 1 95 ? 11.335 -11.455 -27.066 1.00 92.12 95 ILE A CA 1
ATOM 732 C C . ILE A 1 95 ? 12.690 -10.987 -26.546 1.00 92.12 95 ILE A C 1
ATOM 734 O O . ILE A 1 95 ? 13.070 -9.839 -26.773 1.00 92.12 95 ILE A O 1
ATOM 738 N N . ALA A 1 96 ? 13.387 -11.860 -25.832 1.00 91.38 96 ALA A N 1
ATOM 739 C CA . ALA A 1 96 ? 14.694 -11.577 -25.263 1.00 91.38 96 ALA A CA 1
ATOM 740 C C . ALA A 1 96 ? 15.588 -12.831 -25.314 1.00 91.38 96 ALA A C 1
ATOM 742 O O . ALA A 1 96 ? 15.064 -13.942 -25.448 1.00 91.38 96 ALA A O 1
ATOM 743 N N . PRO A 1 97 ? 16.919 -12.675 -25.211 1.00 91.19 97 PRO A N 1
ATOM 744 C CA . PRO A 1 97 ? 17.842 -13.793 -25.015 1.00 91.19 97 PRO A CA 1
ATOM 745 C C . PRO A 1 97 ? 17.516 -14.612 -23.751 1.00 91.19 97 PRO A C 1
ATOM 747 O O . PRO A 1 97 ? 16.646 -14.242 -22.957 1.00 91.19 97 PRO A O 1
ATOM 750 N N . SER A 1 98 ? 18.220 -15.724 -23.534 1.00 88.38 98 SER A N 1
ATOM 751 C CA . SER A 1 98 ? 18.128 -16.476 -22.272 1.00 88.38 98 SER A CA 1
ATOM 752 C C . SER A 1 98 ? 18.475 -15.598 -21.061 1.00 88.38 98 SER A C 1
ATOM 754 O O . SER A 1 98 ? 19.261 -14.662 -21.187 1.00 88.38 98 SER A O 1
ATOM 756 N N . GLU A 1 99 ? 17.943 -15.912 -19.873 1.00 85.06 99 GLU A N 1
ATOM 757 C CA . GLU A 1 99 ? 18.248 -15.153 -18.641 1.00 85.06 99 GLU A CA 1
ATOM 758 C C . GLU A 1 99 ? 19.748 -15.146 -18.296 1.00 85.06 99 GLU A C 1
ATOM 760 O O . GLU A 1 99 ? 20.245 -14.160 -17.759 1.00 85.06 99 GLU A O 1
ATOM 765 N N . ASP A 1 100 ? 20.472 -16.200 -18.685 1.00 86.25 100 ASP A N 1
ATOM 766 C CA . ASP A 1 100 ? 21.917 -16.347 -18.477 1.00 86.25 100 ASP A CA 1
ATOM 767 C C . ASP A 1 100 ? 22.767 -15.740 -19.614 1.00 86.25 100 ASP A C 1
ATOM 769 O O . ASP A 1 100 ? 23.970 -15.985 -19.692 1.00 86.25 100 ASP A O 1
ATOM 773 N N . PHE A 1 101 ? 22.161 -14.988 -20.541 1.00 85.44 101 PHE A N 1
ATOM 774 C CA . PHE A 1 101 ? 22.896 -14.359 -21.639 1.00 85.44 101 PHE A CA 1
ATOM 775 C C . PHE A 1 101 ? 23.788 -13.222 -21.122 1.00 85.44 101 PHE A C 1
ATOM 777 O O . PHE A 1 101 ? 23.310 -12.278 -20.488 1.00 85.44 101 PHE A O 1
ATOM 784 N N . ASP A 1 102 ? 25.085 -13.288 -21.429 1.00 85.19 102 ASP A N 1
ATOM 785 C CA . ASP A 1 102 ? 26.034 -12.244 -21.058 1.00 85.19 102 ASP A CA 1
ATOM 786 C C . ASP A 1 102 ? 25.954 -11.059 -22.030 1.00 85.19 102 ASP A C 1
ATOM 788 O O . ASP A 1 102 ? 26.493 -11.070 -23.137 1.00 85.19 102 ASP A O 1
ATOM 792 N N . PHE A 1 103 ? 25.277 -10.000 -21.592 1.00 83.19 103 PHE A N 1
ATOM 793 C CA . PHE A 1 103 ? 25.146 -8.765 -22.360 1.00 83.19 103 PHE A CA 1
ATOM 794 C C . PHE A 1 103 ? 26.448 -7.958 -22.462 1.00 83.19 103 PHE A C 1
ATOM 796 O O . PHE A 1 103 ? 26.490 -7.010 -23.243 1.00 83.19 103 PHE A O 1
ATOM 803 N N . SER A 1 104 ? 27.494 -8.281 -21.694 1.00 83.56 104 SER A N 1
ATOM 804 C CA . SER A 1 104 ? 28.748 -7.517 -21.719 1.00 83.56 104 SER A CA 1
ATOM 805 C C . SER A 1 104 ? 2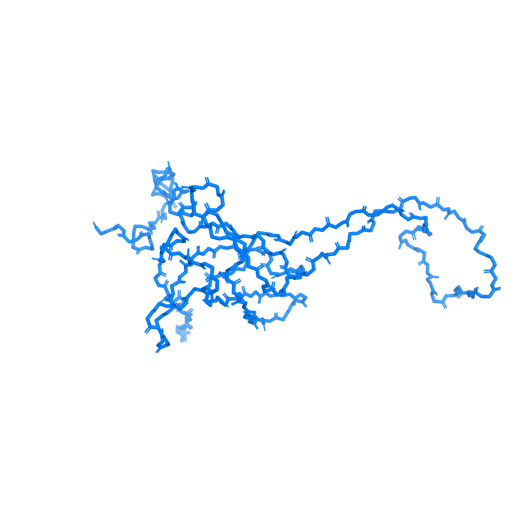9.558 -7.718 -23.004 1.00 83.56 104 SER A C 1
ATOM 807 O O . SER A 1 104 ? 30.319 -6.830 -23.386 1.00 83.56 104 SER A O 1
ATOM 809 N N . GLU A 1 105 ? 29.350 -8.839 -23.699 1.00 78.56 105 GLU A N 1
ATOM 810 C CA . GLU A 1 105 ? 30.036 -9.180 -24.952 1.00 78.56 105 GLU A CA 1
ATOM 811 C C . GLU A 1 105 ? 29.186 -8.900 -26.207 1.00 78.56 105 GLU A C 1
ATOM 813 O O . GLU A 1 105 ? 29.652 -9.081 -27.333 1.00 78.56 105 GLU A O 1
ATOM 818 N N . TYR A 1 106 ? 27.937 -8.454 -26.039 1.00 82.25 106 TYR A N 1
ATOM 819 C CA . TYR A 1 106 ? 27.011 -8.225 -27.147 1.00 82.25 106 TYR A CA 1
ATOM 820 C C . TYR A 1 106 ? 27.189 -6.838 -27.781 1.00 82.25 106 TYR A C 1
ATOM 822 O O . TYR A 1 106 ? 27.043 -5.811 -27.119 1.00 82.25 106 TYR A O 1
ATOM 830 N N . ASP A 1 107 ? 27.446 -6.809 -29.091 1.00 84.62 107 ASP A N 1
ATOM 831 C CA . ASP A 1 107 ? 27.493 -5.585 -29.896 1.00 84.62 107 ASP A CA 1
ATOM 832 C C . ASP A 1 107 ? 26.121 -5.322 -30.534 1.00 84.62 107 ASP A C 1
ATOM 834 O O . ASP A 1 107 ? 25.691 -6.033 -31.446 1.00 84.62 107 ASP A O 1
ATOM 838 N N . ASP A 1 108 ? 25.438 -4.278 -30.063 1.00 84.50 108 ASP A N 1
ATOM 839 C CA . ASP A 1 108 ? 24.082 -3.905 -30.479 1.00 84.50 108 ASP A CA 1
ATOM 840 C C . ASP A 1 108 ? 23.971 -3.413 -31.931 1.00 84.50 108 ASP A C 1
ATOM 842 O O . ASP A 1 108 ? 22.863 -3.268 -32.456 1.00 84.50 108 ASP A O 1
ATOM 846 N N . ARG A 1 109 ? 25.104 -3.216 -32.614 1.00 90.12 109 ARG A N 1
ATOM 847 C CA . ARG A 1 109 ? 25.156 -2.882 -34.043 1.00 90.12 109 ARG A CA 1
ATOM 848 C C . ARG A 1 109 ? 24.948 -4.096 -34.944 1.00 90.12 109 ARG A C 1
ATOM 850 O O . ARG A 1 109 ? 24.708 -3.914 -36.139 1.00 90.12 109 ARG A O 1
ATOM 857 N N . PHE A 1 110 ? 25.041 -5.313 -34.407 1.00 86.44 110 PHE A N 1
ATOM 858 C CA . PHE A 1 110 ? 24.828 -6.549 -35.156 1.00 86.44 110 PHE A CA 1
ATOM 859 C C . PHE A 1 110 ? 23.519 -7.238 -34.748 1.00 86.44 110 PHE A C 1
ATOM 861 O O . PHE A 1 110 ? 23.094 -7.132 -33.599 1.00 86.44 110 PHE A O 1
ATOM 868 N N . PRO A 1 111 ? 22.856 -7.961 -35.672 1.00 87.31 111 PRO A N 1
ATOM 869 C CA . PRO A 1 111 ? 21.692 -8.762 -35.325 1.00 87.31 111 PRO A CA 1
ATOM 870 C C . PRO A 1 111 ? 22.022 -9.820 -34.269 1.00 87.31 111 PRO A C 1
ATOM 872 O O . PRO A 1 111 ? 23.043 -10.506 -34.352 1.00 87.31 111 PRO A O 1
ATOM 875 N N . PHE A 1 112 ? 21.109 -9.995 -33.317 1.00 88.06 112 PHE A N 1
ATOM 876 C CA . PHE A 1 112 ? 21.160 -11.105 -32.379 1.00 88.06 112 PHE A CA 1
ATOM 877 C C . PHE A 1 112 ? 20.959 -12.435 -33.118 1.00 88.06 112 PHE A C 1
ATOM 879 O O . PHE A 1 112 ? 19.968 -12.605 -33.826 1.00 88.06 112 PHE A O 1
ATOM 886 N N . ASN A 1 113 ? 21.887 -13.377 -32.929 1.00 86.38 113 ASN A N 1
ATOM 887 C CA . ASN A 1 113 ? 21.880 -14.690 -33.592 1.00 86.38 113 ASN A CA 1
ATOM 888 C C . ASN A 1 113 ? 21.712 -15.870 -32.616 1.00 86.38 113 ASN A C 1
ATOM 890 O O . ASN A 1 113 ? 21.889 -17.018 -33.017 1.00 86.38 113 ASN A O 1
ATOM 894 N N . GLY A 1 114 ? 21.436 -15.603 -31.336 1.00 86.81 114 GLY A N 1
ATOM 895 C CA . GLY A 1 114 ? 21.210 -16.643 -30.332 1.00 86.81 114 GLY A CA 1
ATOM 896 C C . GLY A 1 114 ? 19.755 -17.106 -30.266 1.00 86.81 114 GLY A C 1
ATOM 897 O O . GLY A 1 114 ? 18.890 -16.641 -31.012 1.00 86.81 114 GLY A O 1
ATOM 898 N N . ASP A 1 115 ? 19.478 -17.994 -29.315 1.00 90.50 115 ASP A N 1
ATOM 899 C CA . ASP A 1 115 ? 18.116 -18.441 -29.042 1.00 90.50 115 ASP A CA 1
ATOM 900 C C . ASP A 1 115 ? 17.279 -17.321 -28.421 1.00 90.50 115 ASP A C 1
ATOM 902 O O . ASP A 1 115 ? 17.723 -16.590 -27.528 1.00 90.50 115 ASP A O 1
ATOM 906 N N . ILE A 1 116 ? 16.041 -17.211 -28.893 1.00 93.25 116 ILE A N 1
ATOM 907 C CA . ILE A 1 116 ? 15.078 -16.219 -28.431 1.00 93.25 116 ILE A CA 1
ATOM 908 C C . ILE A 1 116 ? 13.998 -16.863 -27.567 1.00 93.25 116 ILE A C 1
ATOM 910 O O . ILE A 1 116 ? 13.433 -17.904 -27.904 1.00 93.25 116 ILE A O 1
ATOM 914 N N . TYR A 1 117 ? 13.669 -16.197 -26.468 1.00 93.44 117 TYR A N 1
ATOM 915 C CA . TYR A 1 117 ? 12.688 -16.650 -25.496 1.00 93.44 117 TYR A CA 1
ATOM 916 C C . TYR A 1 117 ? 11.634 -15.572 -25.280 1.00 93.44 117 TYR A C 1
ATOM 918 O O . TYR A 1 117 ? 11.901 -14.371 -25.370 1.00 93.44 117 TYR A O 1
ATOM 926 N N . VAL A 1 118 ? 10.414 -16.005 -24.972 1.00 92.75 118 VAL A N 1
ATOM 927 C CA . VAL A 1 118 ? 9.359 -15.092 -24.537 1.00 92.75 118 VAL A CA 1
ATOM 928 C C . VAL A 1 118 ? 9.54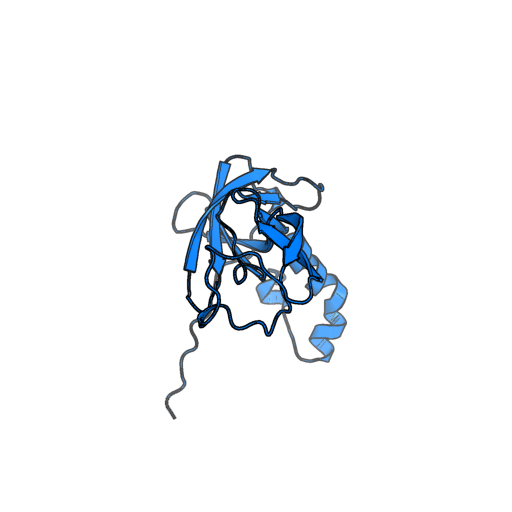5 -14.827 -23.049 1.00 92.75 118 VAL A C 1
ATOM 930 O O . VAL A 1 118 ? 9.407 -15.737 -22.235 1.00 92.75 118 VAL A O 1
ATOM 933 N N . GLN A 1 119 ? 9.820 -13.577 -22.690 1.00 90.75 119 GLN A N 1
ATOM 934 C CA . GLN A 1 119 ? 9.918 -13.133 -21.303 1.00 90.75 119 GLN A CA 1
ATOM 935 C C . GLN A 1 119 ? 8.727 -12.249 -20.930 1.00 90.75 119 GLN A C 1
ATOM 937 O O . GLN A 1 119 ? 8.262 -11.427 -21.724 1.00 90.75 119 GLN A O 1
ATOM 942 N N . GLN A 1 120 ? 8.238 -12.396 -19.698 1.00 88.81 120 GLN A N 1
ATOM 943 C CA . GLN A 1 120 ? 7.200 -11.527 -19.150 1.00 88.81 120 GLN A CA 1
ATOM 944 C C . GLN A 1 120 ? 7.840 -10.333 -18.430 1.00 88.81 120 GLN A C 1
ATOM 946 O O . GLN A 1 120 ? 8.404 -10.460 -17.346 1.00 88.81 120 GLN A O 1
ATOM 951 N N . MET A 1 121 ? 7.694 -9.147 -19.007 1.00 87.00 121 MET A N 1
ATOM 952 C CA . MET A 1 121 ? 8.103 -7.884 -18.410 1.00 87.00 121 MET A CA 1
ATOM 953 C C . MET A 1 121 ? 6.947 -7.281 -17.601 1.00 87.00 121 MET A C 1
ATOM 955 O O . MET A 1 121 ? 5.853 -7.057 -18.124 1.00 87.00 121 MET A O 1
ATOM 959 N N . VAL A 1 122 ? 7.191 -6.985 -16.321 1.00 83.06 122 VAL A N 1
ATOM 960 C CA . VAL A 1 122 ? 6.218 -6.328 -15.432 1.00 83.06 122 VAL A CA 1
ATOM 961 C C . VAL A 1 122 ? 6.534 -4.838 -15.349 1.00 83.06 122 VAL A C 1
ATOM 963 O O . VAL A 1 122 ? 7.588 -4.455 -14.845 1.00 83.06 122 VAL A O 1
ATOM 966 N N . THR A 1 123 ? 5.614 -3.992 -15.809 1.00 81.69 123 THR A N 1
ATOM 967 C CA . THR A 1 123 ? 5.725 -2.531 -15.712 1.00 81.69 123 THR A CA 1
ATOM 968 C C . THR A 1 123 ? 4.819 -2.029 -14.599 1.00 81.69 123 THR A C 1
ATOM 970 O O . THR A 1 123 ? 3.604 -2.168 -14.686 1.00 81.69 123 THR A O 1
ATOM 973 N N . ILE A 1 124 ? 5.392 -1.443 -13.548 1.00 79.25 124 ILE A N 1
ATOM 974 C CA . ILE A 1 124 ? 4.602 -0.845 -12.467 1.00 79.25 124 ILE A CA 1
ATOM 975 C C . ILE A 1 124 ? 3.977 0.461 -12.969 1.00 79.25 124 ILE A C 1
ATOM 977 O O . ILE A 1 124 ? 4.687 1.353 -13.430 1.00 79.25 124 ILE A O 1
ATOM 981 N N . GLN A 1 125 ? 2.660 0.588 -12.833 1.00 79.62 125 GLN A N 1
ATOM 982 C CA . GLN A 1 125 ? 1.959 1.853 -13.006 1.00 79.62 125 GLN A CA 1
ATOM 983 C C . GLN A 1 125 ? 2.005 2.622 -11.682 1.00 79.62 125 GLN A C 1
ATOM 985 O O . GLN A 1 125 ? 1.279 2.325 -10.730 1.00 79.62 125 GLN A O 1
ATOM 990 N N . TYR A 1 126 ? 2.906 3.600 -11.604 1.00 82.31 126 TYR A N 1
ATOM 991 C CA . TYR A 1 126 ? 2.999 4.485 -10.444 1.00 82.31 126 TYR A CA 1
ATOM 992 C C . TYR A 1 126 ? 1.746 5.357 -10.300 1.00 82.31 126 TYR A C 1
ATOM 994 O O . TYR A 1 126 ? 1.048 5.629 -11.273 1.00 82.31 126 TYR A O 1
ATOM 1002 N N . GLY A 1 127 ? 1.466 5.802 -9.073 1.00 84.06 127 GLY A N 1
ATOM 1003 C CA . GLY A 1 127 ? 0.263 6.584 -8.762 1.00 84.06 127 GLY A CA 1
ATOM 1004 C C . GLY A 1 127 ? -0.973 5.733 -8.459 1.00 84.06 127 GLY A C 1
ATOM 1005 O O . GLY A 1 127 ? -2.029 6.278 -8.159 1.00 84.06 127 GLY A O 1
ATOM 1006 N N . VAL A 1 128 ? -0.852 4.402 -8.505 1.00 90.75 128 VAL A N 1
ATOM 1007 C CA . VAL A 1 128 ? -1.942 3.476 -8.192 1.00 90.75 128 VAL A CA 1
ATOM 1008 C C . VAL A 1 128 ? -1.452 2.394 -7.235 1.00 90.75 128 VAL A C 1
ATOM 1010 O O . VAL A 1 128 ? -0.983 1.338 -7.656 1.00 90.75 128 VAL A O 1
ATOM 1013 N N . THR A 1 129 ? -1.593 2.641 -5.935 1.00 93.75 129 THR A N 1
ATOM 1014 C CA . THR A 1 129 ? -1.187 1.708 -4.876 1.00 93.75 129 THR A CA 1
ATOM 1015 C C . THR A 1 129 ? -2.403 1.210 -4.103 1.00 93.75 129 THR A C 1
ATOM 1017 O O . THR A 1 129 ? -3.172 1.991 -3.546 1.00 93.75 129 THR A O 1
ATOM 1020 N N . TYR A 1 130 ? -2.577 -0.109 -4.048 1.00 94.50 130 TYR A N 1
ATOM 1021 C CA . TYR A 1 130 ? -3.648 -0.772 -3.311 1.00 94.50 130 TYR A CA 1
ATOM 1022 C C . TYR A 1 130 ? -3.236 -1.041 -1.865 1.00 94.50 130 TYR A C 1
ATOM 1024 O O . TYR A 1 130 ? -2.151 -1.574 -1.605 1.00 94.50 130 TYR A O 1
ATOM 1032 N N . VAL A 1 131 ? -4.140 -0.756 -0.928 1.00 96.25 131 VAL A N 1
ATOM 1033 C CA . VAL A 1 131 ? -3.902 -0.951 0.505 1.00 96.25 131 VAL A CA 1
ATOM 1034 C C . VAL A 1 131 ? -4.882 -1.976 1.078 1.00 96.25 131 VAL A C 1
ATOM 1036 O O . VAL A 1 131 ? -6.085 -1.922 0.818 1.00 96.25 131 VAL A O 1
ATOM 1039 N N . ILE A 1 132 ? -4.358 -2.929 1.856 1.00 96.38 132 ILE A N 1
ATOM 1040 C CA . ILE A 1 132 ? -5.157 -3.797 2.728 1.00 96.38 132 ILE A CA 1
ATOM 1041 C C . ILE A 1 132 ? -5.520 -2.975 3.961 1.00 96.38 132 ILE A C 1
ATOM 1043 O O . ILE A 1 132 ? -4.615 -2.528 4.670 1.00 96.38 132 ILE A O 1
ATOM 1047 N N . PRO A 1 133 ? -6.811 -2.774 4.236 1.00 97.19 133 PRO A N 1
ATOM 1048 C CA . PRO A 1 133 ? -7.230 -1.846 5.267 1.00 97.19 133 PRO A CA 1
ATOM 1049 C C . PRO A 1 133 ? -7.089 -2.467 6.660 1.00 97.19 133 PRO A C 1
ATOM 1051 O O . PRO A 1 133 ? -7.109 -3.694 6.823 1.00 97.19 133 PRO A O 1
ATOM 1054 N N . VAL A 1 134 ? -6.944 -1.626 7.681 1.00 96.75 134 VAL A N 1
ATOM 1055 C CA . VAL A 1 134 ? -6.732 -2.062 9.070 1.00 96.75 134 VAL A CA 1
ATOM 1056 C C . VAL A 1 134 ? -7.865 -2.944 9.606 1.00 96.75 134 VAL A C 1
ATOM 1058 O O . VAL A 1 134 ? -7.631 -3.825 10.432 1.00 96.75 134 VAL A O 1
ATOM 1061 N N . GLU A 1 135 ? -9.078 -2.809 9.080 1.00 96.75 135 GLU A N 1
ATOM 1062 C CA . GLU A 1 135 ? -10.226 -3.670 9.367 1.00 96.75 135 GLU A CA 1
ATOM 1063 C C . GLU A 1 135 ? -9.932 -5.127 9.006 1.00 96.75 135 GLU A C 1
ATOM 1065 O O . GLU A 1 135 ? -10.307 -6.034 9.747 1.00 96.75 135 GLU A O 1
ATOM 1070 N N . SER A 1 136 ? -9.221 -5.371 7.901 1.00 95.50 136 SER A N 1
ATOM 1071 C CA . SER A 1 136 ? -8.821 -6.726 7.502 1.00 95.50 136 SER A CA 1
ATOM 1072 C C . SER A 1 136 ? -7.840 -7.332 8.505 1.00 95.50 136 SER A C 1
ATOM 1074 O O . SER A 1 136 ? -7.963 -8.506 8.852 1.00 95.50 136 SER A O 1
ATOM 1076 N N . ILE A 1 137 ? -6.915 -6.521 9.025 1.00 93.69 137 ILE A N 1
ATOM 1077 C CA . ILE A 1 137 ? -5.937 -6.921 10.046 1.00 93.69 137 ILE A CA 1
ATOM 1078 C C . ILE A 1 137 ? -6.654 -7.234 11.365 1.00 93.69 137 ILE A C 1
ATOM 1080 O O . ILE A 1 137 ? -6.479 -8.316 11.925 1.00 93.69 137 ILE A O 1
ATOM 1084 N N . LYS A 1 138 ? -7.530 -6.329 11.827 1.00 94.38 138 LYS A N 1
ATOM 1085 C CA . LYS A 1 138 ? -8.370 -6.530 13.019 1.00 94.38 138 LYS A CA 1
ATOM 1086 C C . LYS A 1 138 ? -9.184 -7.822 12.891 1.00 94.38 138 LYS A C 1
ATOM 1088 O O . LYS A 1 138 ? -9.162 -8.662 13.786 1.00 94.38 138 LYS A O 1
ATOM 1093 N N . ASN A 1 139 ? -9.847 -8.027 11.753 1.00 94.31 139 ASN A N 1
ATOM 1094 C CA . ASN A 1 139 ? -10.660 -9.216 11.502 1.00 94.31 139 ASN A CA 1
ATOM 1095 C C . ASN A 1 139 ? -9.842 -10.513 11.469 1.00 94.31 139 ASN A C 1
ATOM 1097 O O . ASN A 1 139 ? -10.334 -11.536 11.946 1.00 94.31 139 ASN A O 1
ATOM 1101 N N . LEU A 1 140 ? -8.615 -10.492 10.938 1.00 94.62 140 LEU A N 1
ATOM 1102 C CA . LEU A 1 140 ? -7.715 -11.649 10.951 1.00 94.62 140 LEU A CA 1
ATOM 1103 C C . LEU A 1 140 ? -7.444 -12.109 12.387 1.00 94.62 140 LEU A C 1
ATOM 1105 O O . LEU A 1 140 ? -7.613 -13.292 12.690 1.00 94.62 140 LEU A O 1
ATOM 1109 N N . PHE A 1 141 ? -7.065 -11.183 13.270 1.00 93.94 141 PHE A N 1
ATOM 1110 C CA . PHE A 1 141 ? -6.768 -11.508 14.664 1.00 93.94 141 PHE A CA 1
ATOM 1111 C C . PHE A 1 141 ? -8.014 -11.938 15.432 1.00 93.94 141 PHE A C 1
ATOM 1113 O O . PHE A 1 141 ? -7.975 -12.973 16.093 1.00 93.94 141 PHE A O 1
ATOM 1120 N N . LYS A 1 142 ? -9.139 -11.230 15.271 1.00 93.00 142 LYS A N 1
ATOM 1121 C CA . LYS A 1 142 ? -10.407 -11.590 15.926 1.00 93.00 142 LYS A CA 1
ATOM 1122 C C . LYS A 1 142 ? -10.880 -12.992 15.535 1.00 93.00 142 LYS A C 1
ATOM 1124 O O . LYS A 1 142 ? -11.163 -13.817 16.398 1.00 93.00 142 LYS A O 1
ATOM 1129 N N . LYS A 1 143 ? -10.913 -13.310 14.234 1.00 95.50 143 LYS A N 1
ATOM 1130 C CA . LYS A 1 143 ? -11.375 -14.625 13.745 1.00 95.50 143 LYS A CA 1
ATOM 1131 C C . LYS A 1 143 ? -10.477 -15.780 14.189 1.00 95.50 143 LYS A C 1
ATOM 1133 O O . LYS A 1 143 ? -10.963 -16.894 14.356 1.00 95.50 143 LYS A O 1
ATOM 1138 N N . ASN A 1 144 ? -9.185 -15.521 14.393 1.00 95.75 144 ASN A N 1
ATOM 1139 C CA . ASN A 1 144 ? -8.192 -16.537 14.746 1.00 95.75 144 ASN A CA 1
ATOM 1140 C C . ASN A 1 144 ? -7.702 -16.422 16.199 1.00 95.75 144 ASN A C 1
ATOM 1142 O O . ASN A 1 144 ? -6.693 -17.028 16.559 1.00 95.75 144 ASN A O 1
ATOM 1146 N N . GLN A 1 145 ? -8.408 -15.683 17.058 1.00 94.12 145 GLN A N 1
ATOM 1147 C CA . GLN A 1 145 ? -7.958 -15.368 18.416 1.00 94.12 145 GLN A CA 1
ATOM 1148 C C . GLN A 1 145 ? -7.616 -16.626 19.227 1.00 94.12 145 GLN A C 1
ATOM 1150 O O . GLN A 1 145 ? -6.544 -16.710 19.822 1.00 94.12 145 GLN A O 1
ATOM 1155 N N . LYS A 1 146 ? -8.479 -17.652 19.184 1.00 94.44 146 LYS A N 1
ATOM 1156 C CA . LYS A 1 146 ? -8.244 -18.936 19.872 1.00 94.44 146 LYS A CA 1
ATOM 1157 C C . LYS A 1 146 ? -6.955 -19.619 19.410 1.00 94.44 146 LYS A C 1
ATOM 1159 O O . LYS A 1 146 ? -6.237 -20.185 20.229 1.00 94.44 146 LYS A O 1
ATOM 1164 N N . TYR A 1 147 ? -6.667 -19.568 18.109 1.00 96.19 147 TYR A N 1
ATOM 1165 C CA . TYR A 1 147 ? -5.440 -20.126 17.549 1.00 96.19 147 TYR A CA 1
ATOM 1166 C C . TYR A 1 147 ? -4.216 -19.376 18.081 1.00 96.19 147 TYR A C 1
ATOM 1168 O O . TYR A 1 147 ? -3.277 -20.014 18.548 1.00 96.19 147 TYR A O 1
ATOM 1176 N N . PHE A 1 148 ? -4.237 -18.043 18.066 1.00 95.12 148 PHE A N 1
ATOM 1177 C CA . PHE A 1 148 ? -3.116 -17.238 18.550 1.00 95.12 148 PHE A CA 1
ATOM 1178 C C . PHE A 1 148 ? -2.866 -17.429 20.047 1.00 95.12 148 PHE A C 1
ATOM 1180 O O . PHE A 1 148 ? -1.736 -17.734 20.423 1.00 95.12 148 PHE A O 1
ATOM 1187 N N . ILE A 1 149 ? -3.916 -17.384 20.875 1.00 95.00 149 ILE A N 1
ATOM 1188 C CA . ILE A 1 149 ? -3.807 -17.590 22.328 1.00 95.00 149 ILE A CA 1
ATOM 1189 C C . ILE A 1 149 ? -3.236 -18.976 22.642 1.00 95.00 149 ILE A C 1
ATOM 1191 O O . ILE A 1 149 ? -2.325 -19.089 23.458 1.00 95.00 149 ILE A O 1
ATOM 1195 N N . ARG A 1 150 ? -3.711 -20.031 21.963 1.00 96.75 150 ARG A N 1
ATOM 1196 C CA . ARG A 1 150 ? -3.189 -21.397 22.150 1.00 96.75 150 ARG A CA 1
ATOM 1197 C C . ARG A 1 150 ? -1.698 -21.509 21.821 1.00 96.75 150 ARG A C 1
ATOM 1199 O O . ARG A 1 150 ? -1.014 -22.335 22.410 1.00 96.75 150 ARG A O 1
ATOM 1206 N N . ASN A 1 151 ? -1.204 -20.692 20.894 1.00 96.75 151 ASN A N 1
ATOM 1207 C CA . ASN A 1 151 ? 0.208 -20.637 20.516 1.00 96.75 151 ASN A CA 1
ATOM 1208 C C . ASN A 1 151 ? 1.007 -19.583 21.313 1.00 96.75 151 ASN A C 1
ATOM 1210 O O . ASN A 1 151 ? 2.152 -19.308 20.970 1.00 96.75 151 ASN A O 1
ATOM 1214 N N . GLY A 1 152 ? 0.429 -18.989 22.364 1.00 95.44 152 GLY A N 1
ATOM 1215 C CA . GLY A 1 152 ? 1.118 -18.034 23.237 1.00 95.44 152 GLY A CA 1
ATOM 1216 C C . GLY A 1 152 ? 1.146 -16.585 22.736 1.00 95.44 152 GLY A C 1
ATOM 1217 O O . GLY A 1 152 ? 1.867 -15.769 23.303 1.00 95.44 152 GLY A O 1
ATOM 1218 N N . TYR A 1 153 ? 0.365 -16.235 21.710 1.00 93.44 153 TYR A N 1
ATOM 1219 C CA . TYR A 1 153 ? 0.276 -14.869 21.187 1.00 93.44 153 TYR A CA 1
ATOM 1220 C C . TYR A 1 153 ? -1.013 -14.178 21.644 1.00 93.44 153 TYR A C 1
ATOM 1222 O O . TYR A 1 153 ? -2.116 -14.656 21.369 1.00 93.44 153 TYR A O 1
ATOM 1230 N N . ASN A 1 154 ? -0.881 -13.016 22.289 1.00 91.12 154 ASN A N 1
ATOM 1231 C CA . ASN A 1 154 ? -2.006 -12.167 22.677 1.00 91.12 154 ASN A CA 1
ATOM 1232 C C . ASN A 1 154 ? -1.922 -10.814 21.956 1.00 91.12 154 ASN A C 1
ATOM 1234 O O . ASN A 1 154 ? -1.016 -10.024 22.211 1.00 91.12 154 ASN A O 1
ATOM 1238 N N . PHE A 1 155 ? -2.878 -10.562 21.061 1.00 89.56 155 PHE A N 1
ATOM 1239 C CA . PHE A 1 155 ? -2.962 -9.334 20.268 1.00 89.56 155 PHE A CA 1
ATOM 1240 C C . PHE A 1 155 ? -4.056 -8.371 20.744 1.00 89.56 155 PHE A C 1
ATOM 1242 O O . PHE A 1 155 ? -4.277 -7.367 20.074 1.00 89.56 155 PHE A O 1
ATOM 1249 N N . SER A 1 156 ? -4.738 -8.644 21.864 1.00 86.69 156 SER A N 1
ATOM 1250 C CA . SER A 1 156 ? -5.877 -7.837 22.332 1.00 86.69 156 SER A CA 1
ATOM 1251 C C . SER A 1 156 ? -5.511 -6.357 22.494 1.00 86.69 156 SER A C 1
ATOM 1253 O O . SER A 1 156 ? -6.188 -5.486 21.948 1.00 86.69 156 SER A O 1
ATOM 1255 N N . SER A 1 157 ? -4.353 -6.076 23.104 1.00 84.88 157 SER A N 1
ATOM 1256 C CA . SER A 1 157 ? -3.831 -4.711 23.260 1.00 84.88 157 SER A CA 1
ATOM 1257 C C . SER A 1 157 ? -3.544 -4.015 21.926 1.00 84.88 157 SER A C 1
ATOM 1259 O O . SER A 1 157 ? -3.788 -2.821 21.790 1.00 84.88 157 SER A O 1
ATOM 1261 N N . PHE A 1 158 ? -3.066 -4.753 20.920 1.00 85.31 158 PHE A N 1
ATOM 1262 C CA . PHE A 1 158 ? -2.775 -4.214 19.591 1.00 85.31 158 PHE A CA 1
ATOM 1263 C C . PHE A 1 158 ? -4.048 -3.873 18.807 1.00 85.31 158 PHE A C 1
ATOM 1265 O O . PHE A 1 158 ? -4.102 -2.848 18.130 1.00 85.31 158 PHE A O 1
ATOM 1272 N N . ILE A 1 159 ? -5.088 -4.709 18.897 1.00 87.12 159 ILE A N 1
ATOM 1273 C CA . ILE A 1 159 ? -6.354 -4.475 18.184 1.00 87.12 159 ILE A CA 1
ATOM 1274 C C . ILE A 1 159 ? -7.301 -3.505 18.906 1.00 87.12 159 ILE A C 1
ATOM 1276 O O . ILE A 1 159 ? -8.355 -3.184 18.351 1.00 87.12 159 ILE A O 1
ATOM 1280 N N . GLY A 1 160 ? -6.916 -3.016 20.091 1.00 75.25 160 GLY A N 1
ATOM 1281 C CA . GLY A 1 160 ? -7.707 -2.093 20.906 1.00 75.25 160 GLY A CA 1
ATOM 1282 C C . GLY A 1 160 ? -8.873 -2.762 21.638 1.00 75.25 160 GLY A C 1
ATOM 1283 O O . GLY A 1 160 ? -9.872 -2.104 21.912 1.00 75.25 160 GLY A O 1
ATOM 1284 N N . GLU A 1 161 ? -8.775 -4.064 21.910 1.00 64.94 161 GLU A N 1
ATOM 1285 C CA . GLU A 1 161 ? -9.722 -4.792 22.757 1.00 64.94 161 GLU A CA 1
ATOM 1286 C C . GLU A 1 161 ? -9.129 -4.879 24.168 1.00 64.94 161 GLU A C 1
ATOM 1288 O O . GLU A 1 161 ? -8.189 -5.641 24.404 1.00 64.94 161 GLU A O 1
ATOM 1293 N N . SER A 1 162 ? -9.643 -4.040 25.072 1.00 48.22 162 SER A N 1
ATOM 1294 C CA . SER A 1 162 ? -9.361 -4.082 26.514 1.00 48.22 162 SER A CA 1
ATOM 1295 C C . SER A 1 162 ? -10.336 -5.004 27.232 1.00 48.22 162 SER A C 1
ATOM 1297 O O . SER A 1 162 ? -11.544 -4.928 26.910 1.00 48.22 162 SER A O 1
#

Organism: NCBI:txid412755

pLDDT: mean 89.53, std 8.34, range [48.22, 97.5]

Sequence (162 aa):
VPEKIIPIFNYPLGNAKDLEWGSFVYLIGYPRGYKMITKGIVSNPNRDKNGAFMIDAPFNRGFSGGIVLAVKDGVPNFEIVGIAKSAAADYKYIIAPSEDFDFSEYDDRFPFNGDIYVQQMVTIQYGVTYVIPVESIKNLFKKNQKYFIRNGYNFSSFIGES

InterPro domains:
  IPR009003 Peptidase S1, PA clan [SSF50494] (12-91)

Radius of gyration: 21.37 Å; chains: 1; bounding box: 47×38×64 Å

Foldseek 3Di:
DPDPPDDDPDAAADELQPFDFFFKKWWWWQAPNRTDIWIWGWHAFCVVVQNKTKTLTFDDPGSAQTWMWTADPHPPRIHGFFGWHAADKDKDWDKDAPPPDDPVPDDPVDDDDHDIDTDIDIGGDHGTIITDTVSNVLCVCVVCVVVQVVVVHDCCVRSVND

Secondary structure (DSSP, 8-state):
----------PPB--GGG--TT-EEEEEE-GGG--EEEEEEEEETTTTSSS-EEE-S---TT-TT-EEEEESSSTT-EEEEEEEEEEEEEEEEEEE--TT--GGG--TTS---S--EEEEEEEEEEEEEEEEEHHHHHHHHHHTHHHHHHTT---HHHHT--